Protein AF-A0A1D2N5X8-F1 (afdb_monomer_lite)

Structure (mmCIF, N/CA/C/O backbone):
data_AF-A0A1D2N5X8-F1
#
_entry.id   AF-A0A1D2N5X8-F1
#
loop_
_atom_site.group_PDB
_atom_site.id
_atom_site.type_symbol
_atom_site.label_atom_id
_atom_site.label_alt_id
_atom_site.label_comp_id
_atom_site.label_asym_id
_atom_site.label_entity_id
_atom_site.label_seq_id
_atom_site.pdbx_PDB_ins_code
_atom_site.Cartn_x
_atom_site.Cartn_y
_atom_site.Cartn_z
_atom_site.occupancy
_atom_site.B_iso_or_equiv
_atom_site.auth_seq_id
_atom_site.auth_comp_id
_atom_site.auth_asym_id
_atom_site.auth_atom_id
_atom_site.pdbx_PDB_model_num
ATOM 1 N N . MET A 1 1 ? -29.156 10.743 23.815 1.00 41.19 1 MET A N 1
ATOM 2 C CA . MET A 1 1 ? -28.683 10.201 22.521 1.00 41.19 1 MET A CA 1
ATOM 3 C C . MET A 1 1 ? -27.888 11.286 21.808 1.00 41.19 1 MET A C 1
ATOM 5 O O . MET A 1 1 ? -28.488 12.223 21.305 1.00 41.19 1 MET A O 1
ATOM 9 N N . LYS A 1 2 ? -26.550 11.243 21.867 1.00 37.09 2 LYS A N 1
ATOM 10 C CA . LYS A 1 2 ? -25.678 12.170 21.120 1.00 37.09 2 LYS A CA 1
ATOM 11 C C . LYS A 1 2 ? -25.381 11.565 19.741 1.00 37.09 2 LYS A C 1
ATOM 13 O O . LYS A 1 2 ? -25.267 10.344 19.656 1.00 37.09 2 LYS A O 1
ATOM 18 N N . PRO A 1 3 ? -25.324 12.382 18.679 1.00 43.00 3 PRO A N 1
ATOM 19 C CA . PRO A 1 3 ? -25.437 11.897 17.315 1.00 43.00 3 PRO A CA 1
ATOM 20 C C . PRO A 1 3 ? -24.164 11.194 16.844 1.00 43.00 3 PRO A C 1
ATOM 22 O O . PRO A 1 3 ? -23.046 11.607 17.143 1.00 43.00 3 PRO A O 1
ATOM 25 N N . ILE A 1 4 ? -24.394 10.167 16.034 1.00 50.31 4 ILE A N 1
ATOM 26 C CA . ILE A 1 4 ? -23.474 9.257 15.342 1.00 50.31 4 ILE A CA 1
ATOM 27 C C . ILE A 1 4 ? -22.727 10.013 14.211 1.00 50.31 4 ILE A C 1
ATOM 29 O O . ILE A 1 4 ? -22.591 9.541 13.091 1.00 50.31 4 ILE A O 1
ATOM 33 N N . LYS A 1 5 ? -22.285 11.255 14.458 1.00 41.31 5 LYS A N 1
ATOM 34 C CA . LYS A 1 5 ? -21.694 12.125 13.423 1.00 41.31 5 LYS A CA 1
ATOM 35 C C . LYS A 1 5 ? -20.214 11.854 13.148 1.00 41.31 5 LYS A C 1
ATOM 37 O O . LYS A 1 5 ? -19.745 12.230 12.084 1.00 41.31 5 LYS A O 1
ATOM 42 N N . SER A 1 6 ? -19.495 11.191 14.056 1.00 42.91 6 SER A N 1
ATOM 43 C CA . SER A 1 6 ? -18.049 10.967 13.890 1.00 42.91 6 SER A CA 1
ATOM 44 C C . SER A 1 6 ? -17.695 9.769 13.004 1.00 42.91 6 SER A C 1
ATOM 46 O O . SER A 1 6 ? -16.560 9.673 12.567 1.00 42.91 6 SER A O 1
ATOM 48 N N . VAL A 1 7 ? -18.638 8.854 12.754 1.00 48.50 7 VAL A N 1
ATOM 49 C CA . VAL A 1 7 ? -18.357 7.578 12.067 1.00 48.50 7 VAL A CA 1
ATOM 50 C C . VAL A 1 7 ? -18.814 7.596 10.600 1.00 48.50 7 VAL A C 1
ATOM 52 O O . VAL A 1 7 ? -18.325 6.825 9.786 1.00 48.50 7 VAL A O 1
ATOM 55 N N . CYS A 1 8 ? -19.730 8.501 10.233 1.00 45.66 8 CYS A N 1
ATOM 56 C CA . CYS A 1 8 ? -20.270 8.585 8.872 1.00 45.66 8 CYS A CA 1
ATOM 57 C C . CYS A 1 8 ? -19.360 9.342 7.887 1.00 45.66 8 CYS A C 1
ATOM 59 O O . CYS A 1 8 ? -19.582 9.256 6.681 1.00 45.66 8 CYS A O 1
ATOM 61 N N . PHE A 1 9 ? -18.358 10.086 8.365 1.00 43.41 9 PHE A N 1
ATOM 62 C CA . PHE A 1 9 ? -17.363 10.673 7.473 1.00 43.41 9 PHE A CA 1
ATOM 63 C C . PHE A 1 9 ? -16.186 9.713 7.349 1.00 43.41 9 PHE A C 1
ATOM 65 O O . PHE A 1 9 ? -15.468 9.534 8.335 1.00 43.41 9 PHE A O 1
ATOM 72 N N . PRO A 1 10 ? -15.973 9.089 6.176 1.00 53.88 10 PRO A N 1
ATOM 73 C CA . PRO A 1 10 ? -14.729 8.387 5.943 1.00 53.88 10 PRO A CA 1
ATOM 74 C C . PRO A 1 10 ? -13.592 9.399 6.108 1.00 53.88 10 PRO A C 1
ATOM 76 O O . PRO A 1 10 ? -13.586 10.458 5.474 1.00 53.88 10 PRO A O 1
ATOM 79 N N . ASN A 1 11 ? -12.654 9.098 7.002 1.00 62.22 11 ASN A N 1
ATOM 80 C CA . ASN A 1 11 ? -11.435 9.879 7.148 1.00 62.22 11 ASN A CA 1
ATOM 81 C C . ASN A 1 11 ? -10.730 9.925 5.782 1.00 62.22 11 ASN A C 1
ATOM 83 O O . ASN A 1 11 ? -10.792 8.962 5.016 1.00 62.22 11 ASN A O 1
ATOM 87 N N . ILE A 1 12 ? -10.050 11.028 5.462 1.00 67.19 12 ILE A N 1
ATOM 88 C CA . ILE A 1 12 ? -9.402 11.245 4.151 1.00 67.19 12 ILE A CA 1
ATOM 89 C C . ILE A 1 12 ? -8.523 10.046 3.744 1.00 67.19 12 ILE A C 1
ATOM 91 O O . ILE A 1 12 ? -8.512 9.644 2.581 1.00 67.19 12 ILE A O 1
ATOM 95 N N . SER A 1 13 ? -7.856 9.415 4.711 1.00 68.56 13 SER A N 1
ATOM 96 C CA . SER A 1 13 ? -7.014 8.230 4.520 1.00 68.56 13 SER A CA 1
ATOM 97 C C . SER A 1 13 ? -7.799 6.989 4.060 1.00 68.56 13 SER A C 1
ATOM 99 O O . SER A 1 13 ? -7.295 6.214 3.252 1.00 68.56 13 SER A O 1
ATOM 101 N N . GLN A 1 14 ? -9.047 6.814 4.509 1.00 71.75 14 GLN A N 1
ATOM 102 C CA . GLN A 1 14 ? -9.920 5.708 4.089 1.00 71.75 14 GLN A CA 1
ATOM 103 C C . GLN A 1 14 ? -10.414 5.905 2.654 1.00 71.75 14 GLN A C 1
ATOM 105 O O . GLN A 1 14 ? -10.403 4.962 1.867 1.00 71.75 14 GLN A O 1
ATOM 110 N N . ILE A 1 15 ? -10.791 7.137 2.289 1.00 76.69 15 ILE A N 1
ATOM 111 C CA . ILE A 1 15 ? -11.191 7.474 0.912 1.00 76.69 15 ILE A CA 1
ATOM 112 C C . ILE A 1 15 ? -10.017 7.223 -0.042 1.00 76.69 15 ILE A C 1
ATOM 114 O O . ILE A 1 15 ? -10.184 6.585 -1.081 1.00 76.69 15 ILE A O 1
ATOM 118 N N . LEU A 1 16 ? -8.813 7.660 0.344 1.00 74.88 16 LEU A N 1
ATOM 119 C CA . LEU A 1 16 ? -7.585 7.382 -0.401 1.00 74.88 16 LEU A CA 1
ATOM 120 C C . LEU A 1 16 ? -7.315 5.877 -0.518 1.00 74.88 16 LEU A C 1
ATOM 122 O O . LEU A 1 16 ? -6.955 5.425 -1.599 1.00 74.88 16 LEU A O 1
ATOM 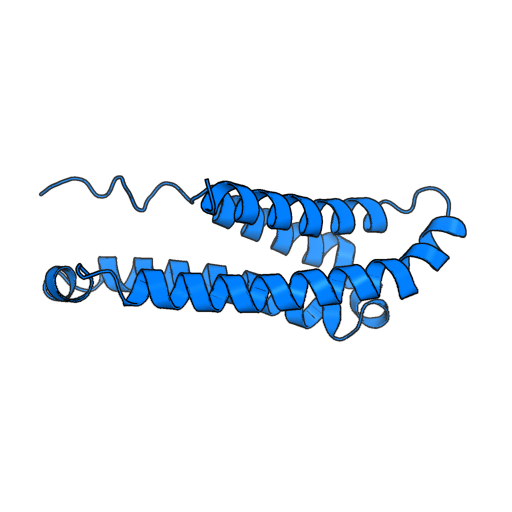126 N N . GLY A 1 17 ? -7.539 5.098 0.545 1.00 79.81 17 GLY A N 1
ATOM 127 C CA . GLY A 1 17 ? -7.428 3.637 0.516 1.00 79.81 17 GLY A CA 1
ATOM 128 C C . GLY A 1 17 ? -8.359 2.986 -0.511 1.00 79.81 17 GLY A C 1
ATOM 129 O O . GLY A 1 17 ? -7.911 2.153 -1.292 1.00 79.81 17 GLY A O 1
ATOM 130 N N . ILE A 1 18 ? -9.624 3.413 -0.585 1.00 81.25 18 ILE A N 1
ATOM 131 C CA . ILE A 1 18 ? -10.603 2.896 -1.561 1.00 81.25 18 ILE A CA 1
ATOM 132 C C . ILE A 1 18 ? -10.192 3.248 -2.997 1.00 81.25 18 ILE A C 1
ATOM 134 O O . ILE A 1 18 ? -10.216 2.387 -3.877 1.00 81.25 18 ILE A O 1
ATOM 138 N N . ILE A 1 19 ? -9.778 4.497 -3.235 1.00 83.12 19 ILE A N 1
ATOM 139 C CA . ILE A 1 19 ? -9.300 4.945 -4.553 1.00 83.12 19 ILE A CA 1
ATOM 140 C C . ILE A 1 19 ? -8.057 4.149 -4.962 1.00 83.12 19 ILE A C 1
ATOM 142 O O . ILE A 1 19 ? -7.940 3.734 -6.111 1.00 83.12 19 ILE A O 1
ATOM 146 N N . CYS A 1 20 ? -7.151 3.899 -4.017 1.00 78.56 20 CYS A N 1
ATOM 147 C CA . CYS A 1 20 ? -5.935 3.131 -4.244 1.00 78.56 20 CYS A CA 1
ATOM 148 C C . CYS A 1 20 ? -6.247 1.663 -4.568 1.00 78.56 20 CYS A C 1
ATOM 150 O O . CYS A 1 20 ? -5.731 1.135 -5.548 1.00 78.56 20 CYS A O 1
ATOM 152 N N . GLN A 1 21 ? -7.156 1.031 -3.817 1.00 84.56 21 GLN A N 1
ATOM 153 C CA . GLN A 1 21 ? -7.630 -0.330 -4.085 1.00 84.56 21 GLN A CA 1
ATOM 154 C C . GLN A 1 21 ? -8.203 -0.452 -5.503 1.00 84.56 21 GLN A C 1
ATOM 156 O O . GLN A 1 21 ? -7.886 -1.399 -6.222 1.00 84.56 21 GLN A O 1
ATOM 161 N N . PHE A 1 22 ? -9.020 0.519 -5.917 1.00 85.38 22 PHE A N 1
ATOM 162 C CA . PHE A 1 22 ? -9.595 0.562 -7.258 1.00 85.38 22 PHE A CA 1
ATOM 163 C C . PHE A 1 22 ? -8.519 0.750 -8.336 1.00 85.38 22 PHE A C 1
ATOM 165 O O . PHE A 1 22 ? -8.492 0.002 -9.310 1.00 85.38 22 PHE A O 1
ATOM 172 N N . LEU A 1 23 ? -7.589 1.691 -8.138 1.00 81.19 23 LEU A N 1
ATOM 173 C CA . LEU A 1 23 ? -6.477 1.919 -9.063 1.00 81.19 23 LEU A CA 1
ATOM 174 C C . LEU A 1 23 ? -5.608 0.668 -9.234 1.00 81.19 23 LEU A C 1
ATOM 176 O O . LEU A 1 23 ? -5.220 0.346 -10.354 1.00 81.19 23 LEU A O 1
ATOM 180 N N . LEU A 1 24 ? -5.290 -0.029 -8.137 1.00 79.38 24 LEU A N 1
ATOM 181 C CA . LEU A 1 24 ? -4.492 -1.251 -8.189 1.00 79.38 24 LEU A CA 1
ATOM 182 C C . LEU A 1 24 ? -5.230 -2.369 -8.928 1.00 79.38 24 LEU A C 1
ATOM 184 O O . LEU A 1 24 ? -4.615 -3.043 -9.746 1.00 79.38 24 LEU A O 1
ATOM 188 N N . LEU A 1 25 ? -6.528 -2.552 -8.692 1.00 83.75 25 LEU A N 1
ATOM 189 C CA . LEU A 1 25 ? -7.296 -3.585 -9.387 1.00 83.75 25 LEU A CA 1
ATOM 190 C C . LEU A 1 25 ? -7.434 -3.295 -10.885 1.00 83.75 25 LEU A C 1
ATOM 192 O O . LEU A 1 25 ? -7.264 -4.207 -11.691 1.00 83.75 25 LEU A O 1
ATOM 196 N N . GLU A 1 26 ? -7.674 -2.041 -11.260 1.00 85.06 26 GLU A N 1
ATOM 197 C CA . GLU A 1 26 ? -7.889 -1.660 -12.658 1.00 85.06 26 GLU A CA 1
ATOM 198 C C . GLU A 1 26 ? -6.572 -1.613 -13.451 1.00 85.06 26 GLU A C 1
ATOM 200 O O . GLU A 1 26 ? -6.448 -2.209 -14.520 1.00 85.06 26 GLU A O 1
ATOM 205 N N . TYR A 1 27 ? -5.546 -0.947 -12.912 1.00 76.88 27 TYR A N 1
ATOM 206 C CA . TYR A 1 27 ? -4.277 -0.725 -13.617 1.00 76.88 27 TYR A CA 1
ATOM 207 C C . TYR A 1 27 ? -3.192 -1.745 -13.261 1.00 76.88 27 TYR A C 1
ATOM 209 O O . TYR A 1 27 ? -2.268 -1.956 -14.046 1.00 76.88 27 TYR A O 1
ATOM 217 N N . GLY A 1 28 ? -3.269 -2.369 -12.085 1.00 72.88 28 GLY A N 1
ATOM 218 C CA . GLY A 1 28 ? -2.275 -3.323 -11.588 1.00 72.88 28 GLY A CA 1
ATOM 219 C C . GLY A 1 28 ? -2.567 -4.779 -11.946 1.00 72.88 28 GLY A C 1
ATOM 220 O O . GLY A 1 28 ? -1.616 -5.541 -12.093 1.00 72.88 28 GLY A O 1
ATOM 221 N N . SER A 1 29 ? -3.825 -5.166 -12.185 1.00 76.69 29 SER A N 1
ATOM 222 C CA . SER A 1 29 ? -4.207 -6.527 -12.613 1.00 76.69 29 SER A CA 1
ATOM 223 C C . SER A 1 29 ? -3.393 -7.079 -13.805 1.00 76.69 29 SER A C 1
ATOM 225 O O . SER A 1 29 ? -2.813 -8.161 -13.674 1.00 76.69 29 SER A O 1
ATOM 227 N N . PRO A 1 30 ? -3.210 -6.348 -14.927 1.00 78.12 30 PRO A N 1
ATOM 228 C CA . PRO A 1 30 ? -2.404 -6.843 -16.052 1.00 78.12 30 PRO A CA 1
ATOM 229 C C . PRO A 1 30 ? -0.896 -6.926 -15.756 1.00 78.12 30 PRO A C 1
ATOM 231 O O . PRO A 1 30 ? -0.170 -7.653 -16.437 1.00 78.12 30 PRO A O 1
ATOM 234 N N . TYR A 1 31 ? -0.412 -6.218 -14.733 1.00 74.31 31 TYR A N 1
ATOM 235 C CA . TYR A 1 31 ? 1.000 -6.183 -14.341 1.00 74.31 31 TYR A CA 1
ATOM 236 C C . TYR A 1 31 ? 1.271 -6.916 -13.019 1.00 74.31 31 TYR A C 1
ATOM 238 O O . TYR A 1 31 ? 2.412 -6.925 -12.557 1.00 74.31 31 TYR A O 1
ATOM 246 N N . ALA A 1 32 ? 0.275 -7.595 -12.438 1.00 73.44 32 ALA A N 1
ATOM 247 C CA . ALA A 1 32 ? 0.384 -8.271 -11.145 1.00 73.44 32 ALA A CA 1
ATOM 248 C C . ALA A 1 32 ? 1.501 -9.329 -11.145 1.00 73.44 32 ALA A C 1
ATOM 250 O O . ALA A 1 32 ? 2.340 -9.351 -10.249 1.00 73.44 32 ALA A O 1
ATOM 251 N N . ASN A 1 33 ? 1.613 -10.116 -12.221 1.00 74.38 33 ASN A N 1
ATOM 252 C CA . ASN A 1 33 ? 2.693 -11.098 -12.394 1.00 74.38 33 ASN A CA 1
ATOM 253 C C . ASN A 1 33 ? 4.092 -10.456 -12.489 1.00 74.38 33 ASN A C 1
ATOM 255 O O . ASN A 1 33 ? 5.094 -11.092 -12.169 1.00 74.38 33 ASN A O 1
ATOM 259 N N . ARG A 1 34 ? 4.179 -9.196 -12.939 1.00 73.12 34 ARG A N 1
ATOM 260 C CA . ARG A 1 34 ? 5.439 -8.448 -13.093 1.00 73.12 34 ARG A CA 1
ATOM 261 C C . ARG A 1 34 ? 5.830 -7.726 -11.809 1.00 73.12 34 ARG A C 1
ATOM 263 O O . ARG A 1 34 ? 7.013 -7.715 -11.481 1.00 73.12 34 ARG A O 1
ATOM 270 N N . LEU A 1 35 ? 4.879 -7.145 -11.078 1.00 73.69 35 LEU A N 1
ATOM 271 C CA . LEU A 1 35 ? 5.136 -6.536 -9.768 1.00 73.69 35 LEU A CA 1
ATOM 272 C C . LEU A 1 35 ? 5.366 -7.603 -8.684 1.00 73.69 35 LEU A C 1
ATOM 274 O O . LEU A 1 35 ? 6.138 -7.366 -7.758 1.00 73.69 35 LEU A O 1
ATOM 278 N N . GLY A 1 36 ? 4.790 -8.796 -8.849 1.00 77.94 36 GLY A N 1
ATOM 279 C CA . GLY A 1 36 ? 4.947 -9.917 -7.925 1.00 77.94 36 GLY A CA 1
ATOM 280 C C . GLY A 1 36 ? 4.350 -9.625 -6.548 1.00 77.94 36 GLY A C 1
ATOM 281 O O . GLY A 1 36 ? 3.423 -8.829 -6.415 1.00 77.94 36 GLY A O 1
ATOM 282 N N . GLU A 1 37 ? 4.924 -10.246 -5.517 1.00 81.62 37 GLU A N 1
ATOM 283 C CA . GLU A 1 37 ? 4.452 -10.170 -4.126 1.00 81.62 37 GLU A CA 1
ATOM 284 C C . GLU A 1 37 ? 4.306 -8.729 -3.605 1.00 81.62 37 GLU A C 1
ATOM 286 O O . GLU A 1 37 ? 3.409 -8.462 -2.815 1.00 81.62 37 GLU A O 1
ATOM 291 N N . SER A 1 38 ? 5.099 -7.757 -4.087 1.00 82.75 38 SER A N 1
ATOM 292 C CA . SER A 1 38 ? 4.959 -6.353 -3.657 1.00 82.75 38 SER A CA 1
ATOM 293 C C . SER A 1 38 ? 3.584 -5.755 -3.942 1.00 82.75 38 SER A C 1
ATOM 295 O O . SER A 1 38 ? 3.110 -4.918 -3.176 1.00 82.75 38 SER A O 1
ATOM 297 N N . TYR A 1 39 ? 2.949 -6.167 -5.041 1.00 82.69 39 TYR A N 1
ATOM 298 C CA . TYR A 1 39 ? 1.595 -5.737 -5.378 1.00 82.69 39 TYR A CA 1
ATOM 299 C C . TYR A 1 39 ? 0.572 -6.365 -4.425 1.00 82.69 39 TYR A C 1
ATOM 301 O O . TYR A 1 39 ? -0.295 -5.665 -3.903 1.00 82.69 39 TYR A O 1
ATOM 309 N N . THR A 1 40 ? 0.712 -7.664 -4.159 1.00 86.19 40 THR A N 1
ATOM 310 C CA . THR A 1 40 ? -0.177 -8.426 -3.276 1.00 86.19 40 THR A CA 1
ATOM 311 C C . THR A 1 40 ? -0.119 -7.908 -1.839 1.00 86.19 40 THR A C 1
ATOM 313 O O . THR A 1 40 ? -1.165 -7.635 -1.255 1.00 86.19 40 THR A O 1
ATOM 316 N N . GLU A 1 41 ? 1.079 -7.673 -1.300 1.00 85.88 41 GLU A N 1
ATOM 317 C CA . GLU A 1 41 ? 1.281 -7.143 0.056 1.00 85.88 41 GLU A CA 1
ATOM 318 C C . GLU A 1 41 ? 0.631 -5.765 0.235 1.00 85.88 41 GLU A C 1
ATOM 320 O O . GLU A 1 41 ? -0.077 -5.511 1.212 1.00 85.88 41 GLU A O 1
ATOM 325 N N . PHE A 1 42 ? 0.786 -4.881 -0.755 1.00 84.12 42 PHE A N 1
ATOM 326 C CA . PHE A 1 42 ? 0.156 -3.564 -0.721 1.00 84.12 42 PHE A CA 1
ATOM 327 C C . PHE A 1 42 ? -1.378 -3.652 -0.802 1.00 84.12 42 PHE A C 1
ATOM 329 O O . PHE A 1 42 ? -2.080 -2.939 -0.081 1.00 84.12 42 PHE A O 1
ATOM 336 N N . LEU A 1 43 ? -1.913 -4.558 -1.626 1.00 86.75 43 LEU A N 1
ATOM 337 C CA . LEU A 1 43 ? -3.354 -4.792 -1.752 1.00 86.75 43 LEU A CA 1
ATOM 338 C C . LEU A 1 43 ? -3.961 -5.367 -0.460 1.00 86.75 43 LEU A C 1
ATOM 340 O O . LEU A 1 43 ? -5.055 -4.969 -0.046 1.00 86.75 43 LEU A O 1
ATOM 344 N N . ILE A 1 44 ? -3.242 -6.277 0.202 1.00 87.81 44 ILE A N 1
ATOM 345 C CA . ILE A 1 44 ? -3.632 -6.850 1.495 1.00 87.81 44 ILE A CA 1
ATOM 346 C C . ILE A 1 44 ? -3.626 -5.763 2.571 1.00 87.81 44 ILE A C 1
ATOM 348 O O . ILE A 1 44 ? -4.598 -5.663 3.321 1.00 87.81 44 ILE A O 1
ATOM 352 N N . ALA A 1 45 ? -2.601 -4.908 2.621 1.00 86.44 45 ALA A N 1
ATOM 353 C CA . ALA A 1 45 ? -2.532 -3.805 3.581 1.00 86.44 45 ALA A CA 1
ATOM 354 C C . ALA A 1 45 ? -3.728 -2.842 3.441 1.00 86.44 45 ALA A C 1
ATOM 356 O O . ALA A 1 45 ? -4.363 -2.489 4.440 1.00 86.44 45 ALA A O 1
ATOM 357 N N . VAL A 1 46 ? -4.094 -2.478 2.204 1.00 85.38 46 VAL A N 1
ATOM 358 C CA . VAL A 1 46 ? -5.273 -1.639 1.927 1.00 85.38 46 VAL A CA 1
ATOM 359 C C . VAL A 1 46 ? -6.574 -2.329 2.340 1.00 85.38 46 VAL A C 1
ATOM 361 O O . VAL A 1 46 ? -7.411 -1.728 3.018 1.00 85.38 46 VAL A O 1
ATOM 364 N N . SER A 1 47 ? -6.719 -3.609 2.007 1.00 87.00 47 SER A N 1
ATOM 365 C CA . SER A 1 47 ? -7.899 -4.405 2.359 1.00 87.00 47 SER A CA 1
ATOM 366 C C . SER A 1 47 ? -8.049 -4.579 3.874 1.00 87.00 47 SER A C 1
ATOM 368 O O . SER A 1 47 ? -9.155 -4.470 4.402 1.00 87.00 47 SER A O 1
ATOM 370 N N . TYR A 1 48 ? -6.944 -4.784 4.595 1.00 84.88 48 TYR A N 1
ATOM 371 C CA . TYR A 1 48 ? -6.926 -4.921 6.051 1.00 84.88 48 TYR A CA 1
ATOM 372 C C . TYR A 1 48 ? -7.410 -3.646 6.753 1.00 84.88 48 TYR A C 1
ATOM 374 O O . TYR A 1 48 ? -8.163 -3.717 7.726 1.00 84.88 48 TYR A O 1
ATOM 382 N N . CYS A 1 49 ? -7.050 -2.472 6.225 1.00 77.81 49 CYS A N 1
ATOM 383 C CA . CYS A 1 49 ? -7.552 -1.193 6.722 1.00 77.81 49 CYS A CA 1
ATOM 384 C C . CYS A 1 49 ? -9.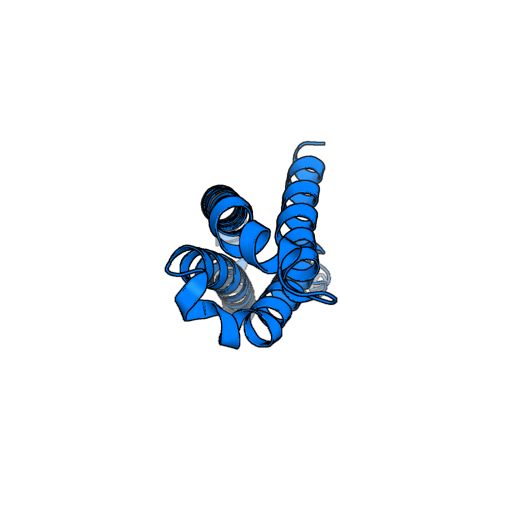060 -1.026 6.478 1.00 77.81 49 CYS A C 1
ATOM 386 O O . CYS A 1 49 ? -9.785 -0.593 7.368 1.00 77.81 49 CYS A O 1
ATOM 388 N N . LEU A 1 50 ? -9.574 -1.424 5.312 1.00 82.44 50 LEU A N 1
ATOM 389 C CA . LEU A 1 50 ? -11.018 -1.369 5.052 1.00 82.44 50 LEU A CA 1
ATOM 390 C C . LEU A 1 50 ? -11.788 -2.327 5.969 1.00 82.44 50 LEU A C 1
ATOM 392 O O . LEU A 1 50 ? -12.765 -1.926 6.602 1.00 82.44 50 LEU A O 1
ATOM 396 N N . ILE A 1 51 ? -11.314 -3.565 6.112 1.00 84.50 51 ILE A N 1
ATOM 397 C CA . ILE A 1 51 ? -11.946 -4.577 6.967 1.00 84.50 51 ILE A CA 1
ATOM 398 C C . ILE A 1 51 ? -11.954 -4.135 8.431 1.00 84.50 51 ILE A C 1
ATOM 400 O O . ILE A 1 51 ? -12.990 -4.252 9.086 1.00 84.50 51 ILE A O 1
ATOM 404 N N . SER A 1 52 ? -10.848 -3.591 8.949 1.00 81.12 52 SER A N 1
ATOM 405 C CA . SER A 1 52 ? -10.789 -3.131 10.341 1.00 81.12 52 SER A CA 1
ATOM 406 C C . SER A 1 52 ? -11.810 -2.024 10.612 1.00 81.12 52 SER A C 1
ATOM 408 O O . SER A 1 52 ? -12.479 -2.040 11.644 1.00 81.12 52 SER A O 1
ATOM 410 N N . THR A 1 53 ? -12.025 -1.120 9.653 1.00 78.25 53 THR A N 1
ATOM 411 C CA . THR A 1 53 ? -12.996 -0.023 9.785 1.00 78.25 53 THR A CA 1
ATOM 412 C C . THR A 1 53 ? -14.443 -0.505 9.740 1.00 78.25 53 THR A C 1
ATOM 414 O O . THR A 1 53 ? -15.270 -0.047 10.531 1.00 78.25 53 THR A O 1
ATOM 417 N N . VAL A 1 54 ? -14.744 -1.490 8.890 1.00 81.25 54 VAL A N 1
ATOM 418 C CA . VAL A 1 54 ? -16.056 -2.152 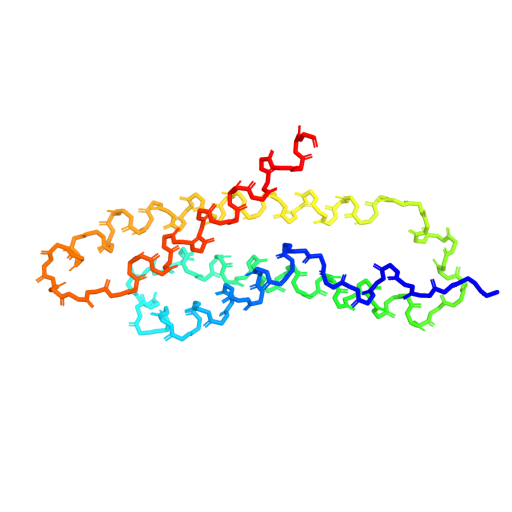8.854 1.00 81.25 54 VAL A CA 1
ATOM 419 C C . VAL A 1 54 ? -16.298 -2.940 10.140 1.00 81.25 54 VAL A C 1
ATOM 421 O O . VAL A 1 54 ? -17.407 -2.917 10.668 1.00 81.25 54 VAL A O 1
ATOM 424 N N . LEU A 1 55 ? -15.269 -3.590 10.686 1.00 80.75 55 LEU A N 1
ATOM 425 C CA . LEU A 1 55 ? -15.355 -4.323 11.947 1.00 80.75 55 LEU A CA 1
ATOM 426 C C . LEU A 1 55 ? -15.628 -3.382 13.128 1.00 80.75 55 LEU A C 1
ATOM 428 O O . LEU A 1 55 ? -16.505 -3.662 13.944 1.00 80.75 55 LEU A O 1
ATOM 432 N N . LEU A 1 56 ? -14.928 -2.246 13.188 1.00 74.69 56 LEU A N 1
ATOM 433 C CA . LEU A 1 56 ? -15.186 -1.178 14.159 1.00 74.69 56 LEU A CA 1
ATOM 434 C C . LEU A 1 56 ? -16.636 -0.684 14.038 1.00 74.69 56 LEU A C 1
ATOM 436 O O . LEU A 1 56 ? -17.354 -0.639 15.038 1.00 74.69 56 LEU A O 1
ATOM 440 N N . LEU A 1 57 ? -17.102 -0.401 12.817 1.00 74.44 57 LEU A N 1
ATOM 441 C CA . LEU A 1 57 ? -18.478 0.020 12.543 1.00 74.44 57 LEU A CA 1
ATOM 442 C C . LEU A 1 57 ? -19.511 -1.031 12.985 1.00 74.44 57 LEU A C 1
ATOM 444 O O . LEU A 1 57 ? -20.494 -0.690 13.645 1.00 74.44 57 LEU A O 1
ATOM 448 N N . ALA A 1 58 ? -19.282 -2.305 12.673 1.00 78.00 58 ALA A N 1
ATOM 449 C CA . ALA A 1 58 ? -20.152 -3.408 13.070 1.00 78.00 58 ALA A CA 1
ATOM 450 C C . ALA A 1 58 ? -20.206 -3.564 14.600 1.00 78.00 58 ALA A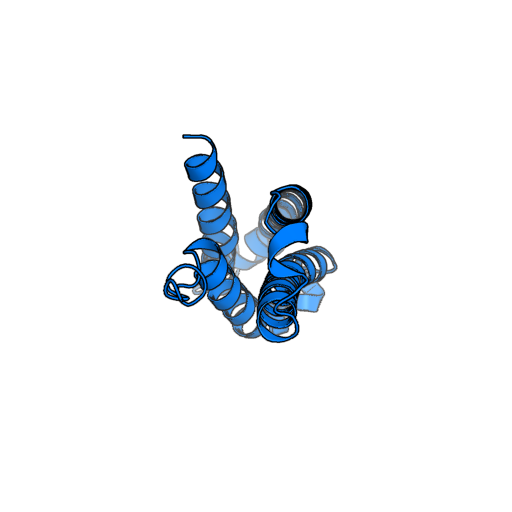 C 1
ATOM 452 O O . ALA A 1 58 ? -21.291 -3.698 15.171 1.00 78.00 58 ALA A O 1
ATOM 453 N N . CYS A 1 59 ? -19.060 -3.461 15.279 1.00 72.12 59 CYS A N 1
ATOM 454 C CA . CYS A 1 59 ? -18.974 -3.466 16.741 1.00 72.12 59 CYS A CA 1
ATOM 455 C C . CYS A 1 59 ? -19.749 -2.305 17.382 1.00 72.12 59 CYS A C 1
ATOM 457 O O . CYS A 1 59 ? -20.386 -2.500 18.420 1.00 72.12 59 CYS A O 1
ATOM 459 N N . TYR A 1 60 ? -19.746 -1.119 16.763 1.00 69.06 60 TYR A N 1
ATOM 460 C CA . TYR A 1 60 ? -20.556 0.013 17.225 1.00 69.06 60 TYR A CA 1
ATOM 461 C C . TYR A 1 60 ? -22.062 -0.209 17.041 1.00 69.06 60 TYR A C 1
ATOM 463 O O . TYR A 1 60 ? -22.847 0.262 17.865 1.00 69.06 60 TYR A O 1
ATOM 471 N N . LEU A 1 61 ? -22.475 -0.918 15.987 1.00 71.62 61 LEU A N 1
ATOM 472 C CA . LEU A 1 61 ? -23.888 -1.171 15.690 1.00 71.62 61 LEU A CA 1
ATOM 473 C C . LEU A 1 61 ? -24.498 -2.282 16.557 1.00 71.62 61 LEU A C 1
ATOM 475 O O . LEU A 1 61 ? -25.663 -2.174 16.940 1.00 71.62 61 LEU A O 1
ATOM 479 N N . LEU A 1 62 ? -23.737 -3.332 16.889 1.00 71.81 62 LEU A N 1
ATOM 480 C CA . LEU A 1 62 ? -24.284 -4.515 17.566 1.00 71.81 62 LEU A CA 1
ATOM 481 C C . LEU A 1 62 ? -24.502 -4.370 19.083 1.00 71.81 62 LEU A C 1
ATOM 483 O O . LEU A 1 62 ? -25.243 -5.178 19.642 1.00 71.81 62 LEU A O 1
ATOM 487 N N . SER A 1 63 ? -23.901 -3.401 19.790 1.00 55.00 63 SER A N 1
ATOM 488 C CA . SER A 1 63 ? -23.959 -3.421 21.264 1.00 55.00 63 SER A CA 1
ATOM 489 C C . SER A 1 63 ? -23.986 -2.056 21.956 1.00 55.00 63 SER A C 1
ATOM 491 O O . SER A 1 63 ? -23.017 -1.299 21.957 1.00 55.00 63 SER A O 1
ATOM 493 N N . LYS A 1 64 ? -25.082 -1.796 22.686 1.00 55.62 64 LYS A N 1
ATOM 494 C CA . LYS A 1 64 ? -25.206 -0.673 23.637 1.00 55.62 64 LYS A CA 1
ATOM 495 C C . LYS A 1 64 ? -24.309 -0.834 24.878 1.00 55.62 64 LYS A C 1
ATOM 497 O O . LYS A 1 64 ? -23.971 0.170 25.496 1.00 55.62 64 LYS A O 1
ATOM 502 N N . ASN A 1 65 ? -23.911 -2.064 25.227 1.00 53.38 65 ASN A N 1
ATOM 503 C CA . ASN A 1 65 ? -23.084 -2.373 26.405 1.00 53.38 65 ASN A CA 1
ATOM 504 C C . ASN A 1 65 ? -21.574 -2.315 26.108 1.00 53.38 65 ASN A C 1
ATOM 506 O O . ASN A 1 65 ? -20.783 -1.965 26.981 1.00 53.38 65 ASN A O 1
ATOM 510 N N . THR A 1 66 ? -21.158 -2.573 24.863 1.00 53.47 66 THR A N 1
ATOM 511 C CA . THR A 1 66 ? -19.739 -2.494 24.456 1.00 53.47 66 THR A CA 1
ATOM 512 C C . THR A 1 66 ? -19.281 -1.045 24.225 1.00 53.47 66 THR A C 1
ATOM 514 O O . THR A 1 66 ? -18.086 -0.763 24.177 1.00 53.47 66 THR A O 1
ATOM 517 N N . TYR A 1 67 ? -20.223 -0.095 24.190 1.00 52.47 67 TYR A N 1
ATOM 518 C CA . TYR A 1 67 ? -19.983 1.345 24.039 1.00 52.47 67 TYR A CA 1
ATOM 519 C C . TYR A 1 67 ? -19.108 1.951 25.150 1.00 52.47 67 TYR A C 1
ATOM 521 O O . TYR A 1 67 ? -18.497 2.994 24.943 1.00 52.47 67 TYR A O 1
ATOM 529 N N . ILE A 1 68 ? -19.053 1.318 26.329 1.00 53.53 68 ILE A N 1
ATOM 530 C CA . ILE A 1 68 ? -18.258 1.773 27.482 1.00 53.53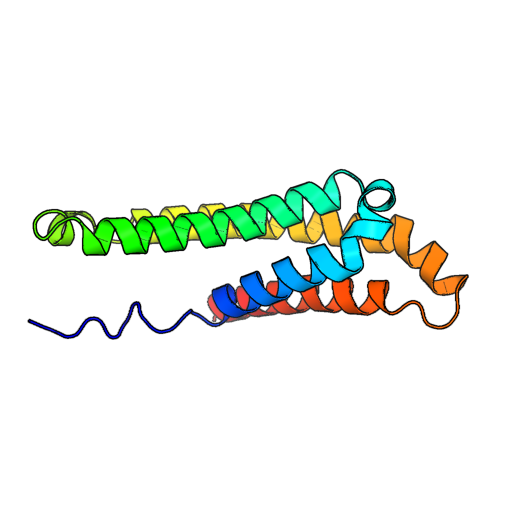 68 ILE A CA 1
ATOM 531 C C . ILE A 1 68 ? -16.858 1.134 27.486 1.00 53.53 68 ILE A C 1
ATOM 533 O O . ILE A 1 68 ? -15.900 1.812 27.843 1.00 53.53 68 ILE A O 1
ATOM 537 N N . LEU A 1 69 ? -16.713 -0.115 27.016 1.00 51.03 69 LEU A N 1
ATOM 538 C CA . LEU A 1 69 ? -15.421 -0.819 26.943 1.00 51.03 69 LEU A CA 1
ATOM 539 C C . LEU A 1 69 ? -14.596 -0.443 25.699 1.00 51.03 69 LEU A C 1
ATOM 541 O O . LEU A 1 69 ? -13.378 -0.336 25.788 1.00 51.03 69 LEU A O 1
ATOM 545 N N . ILE A 1 70 ? -15.242 -0.178 24.558 1.00 53.38 70 ILE A N 1
ATOM 546 C CA . ILE A 1 70 ? -14.573 0.316 23.335 1.00 53.38 70 ILE A CA 1
ATOM 547 C C . ILE A 1 70 ? -14.186 1.798 23.471 1.00 53.38 70 ILE A C 1
ATOM 549 O O . ILE A 1 70 ? -13.265 2.267 22.810 1.00 53.38 70 ILE A O 1
ATOM 553 N N . ARG A 1 71 ? -14.842 2.538 24.379 1.00 49.53 71 ARG A N 1
ATOM 554 C CA . ARG A 1 71 ? -14.617 3.976 24.620 1.00 49.53 71 ARG A CA 1
ATOM 555 C C . ARG A 1 71 ? -13.206 4.331 25.084 1.00 49.53 71 ARG A C 1
ATOM 557 O O . ARG A 1 71 ? -12.862 5.507 25.107 1.00 49.53 71 ARG A O 1
ATOM 564 N N . SER A 1 72 ? -12.415 3.346 25.489 1.00 49.44 72 SER A N 1
ATOM 565 C CA . SER A 1 72 ? -11.063 3.549 25.985 1.00 49.44 72 SER A CA 1
ATOM 566 C C . SER A 1 72 ? -10.033 3.163 24.925 1.00 49.44 72 SER A C 1
ATOM 568 O O . SER A 1 72 ? -9.299 2.209 25.137 1.00 49.44 72 SER A O 1
ATOM 570 N N . SER A 1 73 ? -9.998 3.904 23.808 1.00 55.22 73 SER A N 1
ATOM 571 C CA . SER A 1 73 ? -8.832 4.304 22.980 1.00 55.22 73 SER A CA 1
ATOM 572 C C . SER A 1 73 ? -7.837 3.251 22.429 1.00 55.22 73 SER A C 1
ATOM 574 O O . SER A 1 73 ? -7.332 3.390 21.321 1.00 55.22 73 SER A O 1
ATOM 576 N N . ILE A 1 74 ? -7.546 2.172 23.152 1.00 59.59 74 ILE A N 1
ATOM 577 C CA . ILE A 1 74 ? -6.470 1.216 22.881 1.00 59.59 74 ILE A CA 1
ATOM 578 C C . ILE A 1 74 ? -6.693 0.406 21.608 1.00 59.59 74 ILE A C 1
ATOM 580 O O . ILE A 1 74 ? -5.730 0.170 20.890 1.00 59.59 74 ILE A O 1
ATOM 584 N N . TYR A 1 75 ? -7.924 0.000 21.288 1.00 67.00 75 TYR A N 1
ATOM 585 C CA . TYR A 1 75 ? -8.165 -0.797 20.080 1.00 67.00 75 TYR A CA 1
ATOM 586 C C . TYR A 1 75 ? -7.996 0.028 18.806 1.00 67.00 75 TYR A C 1
ATOM 588 O O . TYR A 1 75 ? -7.333 -0.418 17.879 1.00 67.00 75 TYR A O 1
ATOM 596 N N . GLU A 1 76 ? -8.540 1.242 18.771 1.00 65.38 76 GLU A N 1
ATOM 597 C CA . GLU A 1 76 ? -8.411 2.132 17.616 1.00 65.38 76 GLU A CA 1
ATOM 598 C C . GLU A 1 76 ? -6.947 2.538 17.397 1.00 65.38 76 GLU A C 1
ATOM 600 O O . GLU A 1 76 ? -6.442 2.452 16.279 1.00 65.38 76 GLU A O 1
ATOM 605 N N . ILE A 1 77 ? -6.228 2.860 18.478 1.00 68.69 77 ILE A N 1
ATOM 606 C CA . ILE A 1 77 ? -4.796 3.180 18.433 1.00 68.69 77 ILE A CA 1
ATOM 607 C C . ILE A 1 77 ? -3.963 1.967 18.008 1.00 68.69 77 ILE A C 1
ATOM 609 O O . ILE A 1 77 ? -3.123 2.096 17.123 1.00 68.69 77 ILE A O 1
ATOM 613 N N . ALA A 1 78 ? -4.190 0.785 18.588 1.00 72.56 78 ALA A N 1
ATOM 614 C CA . ALA A 1 78 ? -3.432 -0.417 18.242 1.00 72.56 78 ALA A CA 1
ATOM 615 C C . ALA A 1 78 ? -3.644 -0.814 16.776 1.00 72.56 78 ALA A C 1
ATOM 617 O O . ALA A 1 78 ? -2.676 -1.107 16.076 1.00 72.56 78 ALA A O 1
ATOM 618 N N . PHE A 1 79 ? -4.884 -0.760 16.279 1.00 72.19 79 PHE A N 1
ATOM 619 C CA . PHE A 1 79 ? -5.168 -1.013 14.866 1.00 72.19 79 PHE A CA 1
ATOM 620 C C . PHE A 1 79 ? -4.525 0.029 13.953 1.00 72.19 79 PHE A C 1
ATOM 622 O O . PHE A 1 79 ? -3.993 -0.341 12.908 1.00 72.19 79 PHE A O 1
ATOM 629 N N . ASN A 1 80 ? -4.530 1.305 14.342 1.00 74.38 80 ASN A N 1
ATOM 630 C CA . ASN A 1 80 ? -3.925 2.368 13.546 1.00 74.38 80 ASN A CA 1
ATOM 631 C C . ASN A 1 80 ? -2.387 2.266 13.509 1.00 74.38 80 ASN A C 1
ATOM 633 O O . ASN A 1 80 ? -1.788 2.459 12.456 1.00 74.38 80 ASN A O 1
ATOM 637 N N . ILE A 1 81 ? -1.744 1.884 14.621 1.00 77.06 81 ILE A N 1
ATOM 638 C CA . ILE A 1 81 ? -0.293 1.627 14.682 1.00 77.06 81 ILE A CA 1
ATOM 639 C C . ILE A 1 81 ? 0.084 0.403 13.838 1.00 77.06 81 ILE A C 1
ATOM 641 O O . ILE A 1 81 ? 1.048 0.436 13.077 1.00 77.06 81 ILE A O 1
ATOM 645 N N . VAL A 1 82 ? -0.674 -0.690 13.943 1.00 80.38 82 VAL A N 1
ATOM 646 C CA . VAL A 1 82 ? -0.411 -1.895 13.141 1.00 80.38 82 VAL A CA 1
ATOM 647 C C . VAL A 1 82 ? -0.597 -1.589 11.656 1.00 80.38 82 VAL A C 1
ATOM 649 O O . VAL A 1 82 ? 0.264 -1.933 10.846 1.00 80.38 82 VAL A O 1
ATOM 652 N N . ALA A 1 83 ? -1.669 -0.877 11.304 1.00 75.81 83 ALA A N 1
ATOM 653 C CA . ALA A 1 83 ? -1.897 -0.412 9.945 1.00 75.81 83 ALA A CA 1
ATOM 654 C C . ALA A 1 83 ? -0.746 0.480 9.458 1.00 75.81 83 ALA A C 1
ATOM 656 O O . ALA A 1 83 ? -0.233 0.239 8.370 1.00 75.81 83 ALA A O 1
ATOM 657 N N . SER A 1 84 ? -0.287 1.459 10.242 1.00 74.31 84 SER A N 1
ATOM 658 C CA . SER A 1 84 ? 0.779 2.373 9.815 1.00 74.31 84 SER A CA 1
ATOM 659 C C . SER A 1 84 ? 2.108 1.657 9.550 1.00 74.31 84 SER A C 1
ATOM 661 O O . SER A 1 84 ? 2.756 1.951 8.545 1.00 74.31 84 SER A O 1
ATOM 663 N N . ILE A 1 85 ? 2.478 0.664 10.368 1.00 81.12 85 ILE A N 1
ATOM 664 C CA . ILE A 1 85 ? 3.682 -0.161 10.162 1.00 81.12 85 ILE A CA 1
ATOM 665 C C . ILE A 1 85 ? 3.552 -1.018 8.894 1.00 81.12 85 ILE A C 1
ATOM 667 O O . ILE A 1 85 ? 4.459 -1.028 8.055 1.00 81.12 85 ILE A O 1
ATOM 671 N N . LEU A 1 86 ? 2.418 -1.707 8.725 1.00 80.44 86 LEU A N 1
ATOM 672 C CA . LEU A 1 86 ? 2.135 -2.530 7.541 1.00 80.44 86 LEU A CA 1
ATOM 673 C C . LEU A 1 86 ? 2.139 -1.688 6.260 1.00 80.44 86 LEU A C 1
ATOM 675 O O . LEU A 1 86 ? 2.723 -2.090 5.252 1.00 80.44 86 LEU A O 1
ATOM 679 N N . TYR A 1 87 ? 1.552 -0.492 6.309 1.00 77.25 87 TYR A N 1
ATOM 680 C CA . TYR A 1 87 ? 1.542 0.446 5.192 1.00 77.25 87 TYR A CA 1
ATOM 681 C C . TYR A 1 87 ? 2.925 1.014 4.882 1.00 77.25 87 TYR A C 1
ATOM 683 O O . TYR A 1 87 ? 3.273 1.139 3.708 1.00 77.25 87 TYR A O 1
ATOM 691 N N . PHE A 1 88 ? 3.726 1.345 5.897 1.00 79.94 88 PHE A N 1
ATOM 692 C CA . PHE A 1 88 ? 5.090 1.835 5.694 1.00 79.94 88 PHE A CA 1
ATOM 693 C C . PHE A 1 88 ? 5.969 0.776 5.019 1.00 79.94 88 PHE A C 1
ATOM 695 O O . PHE A 1 88 ? 6.677 1.076 4.050 1.00 79.94 88 PHE A O 1
ATOM 702 N N . SER A 1 89 ? 5.868 -0.471 5.486 1.00 85.62 89 SER A N 1
ATOM 703 C CA . SER A 1 89 ? 6.571 -1.612 4.900 1.00 85.62 89 SER A CA 1
ATOM 704 C C . SER A 1 89 ? 6.125 -1.858 3.455 1.00 85.62 89 SER A C 1
ATOM 706 O O . SER A 1 89 ? 6.945 -1.860 2.534 1.00 85.62 89 SER A O 1
ATOM 708 N N . SER A 1 90 ? 4.811 -1.946 3.228 1.00 83.88 90 SER A N 1
ATOM 709 C CA . SER A 1 90 ? 4.243 -2.228 1.904 1.00 83.88 90 SER A CA 1
ATOM 710 C C . SER A 1 90 ? 4.534 -1.118 0.894 1.00 83.88 90 SER A C 1
ATOM 712 O O . SER A 1 90 ? 4.870 -1.400 -0.252 1.00 83.88 90 SER A O 1
ATOM 714 N N . SER A 1 91 ? 4.457 0.152 1.306 1.00 81.62 91 SER A N 1
ATOM 715 C CA . SER A 1 91 ? 4.764 1.303 0.447 1.00 81.62 91 SER A CA 1
ATOM 716 C C . SER A 1 91 ? 6.241 1.335 0.047 1.00 81.62 91 SER A C 1
ATOM 718 O O . SER A 1 91 ? 6.561 1.542 -1.124 1.00 81.62 91 SER A O 1
ATOM 720 N N . SER A 1 92 ? 7.147 1.047 0.989 1.00 84.31 92 SER A N 1
ATOM 721 C CA . SER A 1 92 ? 8.585 0.953 0.703 1.00 84.31 92 SER A CA 1
ATOM 722 C C . SER A 1 92 ? 8.894 -0.188 -0.270 1.00 84.31 92 SER A C 1
ATOM 724 O O . SER A 1 92 ? 9.682 -0.016 -1.203 1.00 84.31 92 SER A O 1
ATOM 726 N N . TYR A 1 93 ? 8.235 -1.335 -0.093 1.00 84.62 93 TYR A N 1
ATOM 727 C CA . TYR A 1 93 ? 8.417 -2.501 -0.952 1.00 84.62 93 TYR A CA 1
ATOM 728 C C . TYR A 1 93 ? 7.849 -2.278 -2.365 1.00 84.62 93 TYR A C 1
ATOM 730 O O . TYR A 1 93 ? 8.530 -2.553 -3.355 1.00 84.62 93 TYR A O 1
ATOM 738 N N . LEU A 1 94 ? 6.658 -1.678 -2.475 1.00 81.75 94 LEU A N 1
ATOM 739 C CA . LEU A 1 94 ? 6.057 -1.283 -3.751 1.00 81.75 94 LEU A CA 1
ATOM 740 C C . LEU A 1 94 ? 6.926 -0.246 -4.484 1.00 81.75 94 LEU A C 1
ATOM 742 O O . LEU A 1 94 ? 7.183 -0.404 -5.675 1.00 81.75 94 LEU A O 1
ATOM 746 N N . ALA A 1 95 ? 7.436 0.776 -3.788 1.00 82.81 95 ALA A N 1
ATOM 747 C CA . ALA A 1 95 ? 8.313 1.788 -4.380 1.00 82.81 95 ALA A CA 1
ATOM 748 C C . ALA A 1 95 ? 9.604 1.172 -4.946 1.00 82.81 95 ALA A C 1
ATOM 750 O O . ALA A 1 95 ? 10.013 1.502 -6.061 1.00 82.81 95 ALA A O 1
ATOM 751 N N . TYR A 1 96 ? 10.212 0.229 -4.221 1.00 83.25 96 TYR A N 1
ATOM 752 C CA . TYR A 1 96 ? 11.378 -0.505 -4.710 1.00 83.25 96 TYR A CA 1
ATOM 753 C C . TYR A 1 96 ? 11.050 -1.342 -5.959 1.00 83.25 96 TYR A C 1
ATOM 755 O O . TYR A 1 96 ? 11.794 -1.307 -6.943 1.00 83.25 96 TYR A O 1
ATOM 763 N N . ALA A 1 97 ? 9.916 -2.049 -5.966 1.00 82.69 97 ALA A N 1
ATOM 764 C CA . ALA A 1 97 ? 9.475 -2.839 -7.116 1.00 82.69 97 ALA A CA 1
ATOM 765 C C . ALA A 1 97 ? 9.172 -1.969 -8.352 1.00 82.69 97 ALA A C 1
ATOM 767 O O . ALA A 1 97 ? 9.533 -2.341 -9.471 1.00 82.69 97 ALA A O 1
ATOM 768 N N . LEU A 1 98 ? 8.569 -0.790 -8.162 1.00 81.25 98 LEU A N 1
ATOM 769 C CA . LEU A 1 98 ? 8.288 0.161 -9.241 1.00 81.25 98 LEU A CA 1
ATOM 770 C C . LEU A 1 98 ? 9.578 0.689 -9.877 1.00 81.25 98 LEU A C 1
ATOM 772 O O . LEU A 1 98 ? 9.711 0.651 -11.100 1.00 81.25 98 LEU A O 1
ATOM 776 N N . VAL A 1 99 ? 10.548 1.123 -9.067 1.00 81.94 99 VAL A N 1
ATOM 777 C CA . VAL A 1 99 ? 11.823 1.667 -9.570 1.00 81.94 99 VAL A CA 1
ATOM 778 C C . VAL A 1 99 ? 12.674 0.594 -10.248 1.00 81.94 99 VAL A C 1
ATOM 780 O O . VAL A 1 99 ? 13.327 0.869 -11.248 1.00 81.94 99 VAL A O 1
ATOM 783 N N . THR A 1 100 ? 12.677 -0.637 -9.738 1.00 79.31 100 THR A N 1
ATOM 784 C CA . THR A 1 100 ? 13.525 -1.702 -10.300 1.00 79.31 100 THR A CA 1
ATOM 785 C C . THR A 1 100 ? 12.921 -2.365 -11.533 1.00 79.31 100 THR A C 1
ATOM 787 O O . THR A 1 100 ? 13.646 -2.646 -12.486 1.00 79.31 100 THR A O 1
ATOM 790 N N . ARG A 1 101 ? 11.608 -2.626 -11.538 1.00 74.25 101 ARG A N 1
ATOM 791 C CA . ARG A 1 101 ? 10.943 -3.370 -12.620 1.00 74.25 101 ARG A CA 1
ATOM 792 C C . ARG A 1 101 ? 10.238 -2.449 -13.603 1.00 74.25 101 ARG A C 1
ATOM 794 O O . ARG A 1 101 ? 10.450 -2.554 -14.806 1.00 74.25 101 ARG A O 1
ATOM 801 N N . LEU A 1 102 ? 9.414 -1.538 -13.095 1.00 73.12 102 LEU A N 1
ATOM 802 C CA . LEU A 1 102 ? 8.473 -0.777 -13.915 1.00 73.12 102 LEU A CA 1
ATOM 803 C C . LEU A 1 102 ? 9.114 0.460 -14.571 1.00 73.12 102 LEU A C 1
ATOM 805 O O . LEU A 1 102 ? 8.678 0.878 -15.640 1.00 73.12 102 LEU A O 1
ATOM 809 N N . TYR A 1 103 ? 10.186 1.005 -13.986 1.00 73.81 103 TYR A N 1
ATOM 810 C CA . TYR A 1 103 ? 10.966 2.101 -14.577 1.00 73.81 103 TYR A CA 1
ATOM 811 C C . TYR A 1 103 ? 11.592 1.715 -15.926 1.00 73.81 103 TYR A C 1
ATOM 813 O O . TYR A 1 103 ? 11.614 2.516 -16.857 1.00 73.81 103 TYR A O 1
ATOM 821 N N . VAL A 1 104 ? 12.060 0.470 -16.061 1.00 69.06 104 VAL A N 1
ATOM 822 C CA . VAL A 1 104 ? 12.669 -0.023 -17.307 1.00 69.06 104 VAL A CA 1
ATOM 823 C C . VAL A 1 104 ? 11.640 -0.079 -18.440 1.00 69.06 104 VAL A C 1
ATOM 825 O O . VAL A 1 104 ? 11.943 0.313 -19.567 1.00 69.06 104 VAL A O 1
ATOM 828 N N . ASP A 1 105 ? 10.415 -0.513 -18.139 1.00 69.12 105 ASP A N 1
ATOM 829 C CA . ASP A 1 105 ? 9.319 -0.573 -19.113 1.00 69.12 105 ASP A CA 1
ATOM 830 C C . ASP A 1 105 ? 8.760 0.824 -19.438 1.00 69.12 105 ASP A C 1
ATOM 832 O O . ASP A 1 105 ? 8.452 1.106 -20.597 1.00 69.12 105 ASP A O 1
ATOM 836 N N . TYR A 1 106 ? 8.724 1.733 -18.455 1.00 67.50 106 TYR A N 1
ATOM 837 C CA . TYR A 1 106 ? 8.335 3.136 -18.652 1.00 67.50 106 TYR A CA 1
ATOM 838 C C . TYR A 1 106 ? 9.233 3.865 -19.664 1.00 67.50 106 TYR A C 1
ATOM 840 O O . TYR A 1 106 ? 8.750 4.654 -20.470 1.00 67.50 106 TYR A O 1
ATOM 848 N N . VAL A 1 107 ? 10.538 3.578 -19.667 1.00 70.75 107 VAL A N 1
ATOM 849 C CA . VAL A 1 107 ? 11.488 4.169 -20.628 1.00 70.75 107 VAL A CA 1
ATOM 850 C C . VAL A 1 107 ? 11.333 3.572 -22.034 1.00 70.75 107 VAL A C 1
ATOM 852 O O . VAL A 1 107 ? 11.690 4.212 -23.023 1.00 70.75 107 VAL A O 1
ATOM 855 N N . ARG A 1 108 ? 10.800 2.349 -22.148 1.00 67.56 108 ARG A N 1
ATOM 856 C CA . ARG A 1 108 ? 10.731 1.606 -23.413 1.00 67.56 108 ARG A CA 1
ATOM 857 C C . ARG A 1 108 ? 9.400 1.794 -24.155 1.00 67.56 108 ARG A C 1
ATOM 859 O O . ARG A 1 108 ? 9.374 1.642 -25.374 1.00 67.56 108 ARG A O 1
ATOM 866 N N . ILE A 1 109 ? 8.314 2.121 -23.450 1.00 69.75 109 ILE A N 1
ATOM 867 C CA . ILE A 1 109 ? 6.961 2.222 -24.016 1.00 69.75 109 ILE A CA 1
ATOM 868 C C . ILE A 1 109 ? 6.440 3.664 -23.862 1.00 69.75 109 ILE A C 1
ATOM 870 O O . ILE A 1 109 ? 6.181 4.097 -22.736 1.00 69.75 109 ILE A O 1
ATOM 874 N N . PRO A 1 110 ? 6.234 4.425 -24.956 1.00 55.09 110 PRO A N 1
ATOM 875 C CA . PRO A 1 110 ? 5.593 5.735 -24.862 1.00 55.09 110 PRO A CA 1
ATOM 876 C C . PRO A 1 110 ? 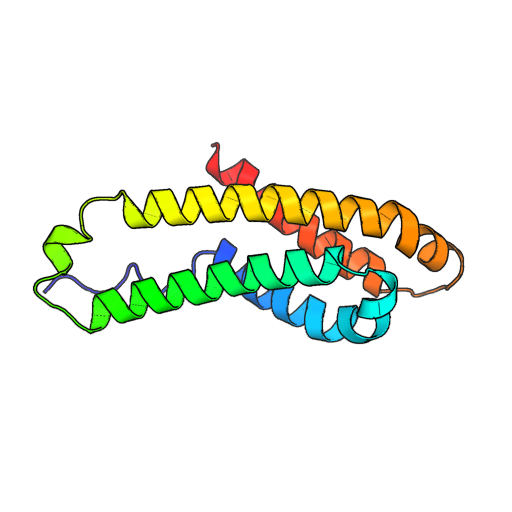4.130 5.580 -24.398 1.00 55.09 110 PRO A C 1
ATOM 878 O O . PRO A 1 110 ? 3.438 4.668 -24.838 1.00 55.09 110 PRO A O 1
ATOM 881 N N . PHE A 1 111 ? 3.658 6.484 -23.525 1.00 59.66 111 PHE A N 1
ATOM 882 C CA . PHE A 1 111 ? 2.307 6.505 -22.915 1.00 59.66 111 PHE A CA 1
ATOM 883 C C . PHE A 1 111 ? 1.998 5.448 -21.835 1.00 59.66 111 PHE A C 1
ATOM 885 O O . PHE A 1 111 ? 0.844 5.066 -21.635 1.00 59.66 111 PHE A O 1
ATOM 892 N N . PHE A 1 112 ? 2.990 5.017 -21.056 1.00 65.12 112 PHE A N 1
ATOM 893 C CA . PHE A 1 112 ? 2.756 4.088 -19.947 1.00 65.12 112 PHE A CA 1
ATOM 894 C C . PHE A 1 112 ? 2.149 4.785 -18.704 1.00 65.12 112 PHE A C 1
ATOM 896 O O . PHE A 1 112 ? 2.860 5.215 -17.797 1.00 65.12 112 PHE A O 1
ATOM 903 N N . GLN A 1 113 ? 0.815 4.905 -18.653 1.00 71.00 113 GLN A N 1
ATOM 904 C CA . GLN A 1 113 ? 0.075 5.605 -17.579 1.00 71.00 113 GLN A CA 1
ATOM 905 C C . GLN A 1 113 ? 0.064 4.874 -16.222 1.00 71.00 113 GLN A C 1
ATOM 907 O O . GLN A 1 113 ? -0.211 5.479 -15.188 1.00 71.00 113 GLN A O 1
ATOM 912 N N . VAL A 1 114 ? 0.418 3.589 -16.200 1.00 72.94 114 VAL A N 1
ATOM 913 C CA . VAL A 1 114 ? 0.410 2.750 -14.990 1.00 72.94 114 VAL A CA 1
ATOM 914 C C . VAL A 1 114 ? 1.498 3.178 -13.996 1.00 72.94 114 VAL A C 1
ATOM 916 O O . VAL A 1 114 ? 1.258 3.232 -12.792 1.00 72.94 114 VAL A O 1
ATOM 919 N N . TYR A 1 115 ? 2.680 3.560 -14.491 1.00 69.06 115 TYR A N 1
ATOM 920 C CA . TYR A 1 115 ? 3.806 3.996 -13.657 1.00 69.06 115 TYR A CA 1
ATOM 921 C C . TYR A 1 115 ? 3.501 5.265 -12.833 1.00 69.06 115 TYR A C 1
ATOM 923 O O . TYR A 1 115 ? 3.667 5.224 -11.610 1.00 69.06 115 TYR A O 1
ATOM 931 N N . PRO A 1 116 ? 3.012 6.379 -13.422 1.00 73.06 116 PRO A N 1
ATOM 932 C CA . PRO A 1 116 ? 2.637 7.561 -12.647 1.00 73.06 116 PRO A CA 1
ATOM 933 C C . PRO A 1 116 ? 1.407 7.327 -11.760 1.00 73.06 116 PRO A C 1
ATOM 935 O O . PRO A 1 116 ? 1.346 7.899 -10.675 1.00 73.06 116 PRO A O 1
ATOM 938 N N . ALA A 1 117 ? 0.467 6.464 -12.162 1.00 74.81 117 ALA A N 1
ATOM 939 C CA . ALA A 1 117 ? -0.714 6.134 -11.363 1.00 74.81 117 ALA A CA 1
ATOM 940 C C . ALA A 1 117 ? -0.342 5.421 -10.048 1.00 74.81 117 ALA A C 1
ATOM 942 O O . ALA A 1 117 ? -0.738 5.865 -8.968 1.00 74.81 117 ALA A O 1
ATOM 943 N N . LEU A 1 118 ? 0.490 4.374 -10.116 1.00 73.75 118 LEU A N 1
ATOM 944 C CA . LEU A 1 118 ? 0.994 3.697 -8.914 1.00 73.75 118 LEU A CA 1
ATOM 945 C C . LEU A 1 118 ? 1.952 4.582 -8.106 1.00 73.75 118 LEU A C 1
ATOM 947 O O . LEU A 1 118 ? 1.941 4.530 -6.875 1.00 73.75 118 LEU A O 1
ATOM 951 N N . THR A 1 119 ? 2.735 5.430 -8.779 1.00 78.81 119 THR A N 1
ATOM 952 C CA . THR A 1 119 ? 3.617 6.391 -8.104 1.00 78.81 119 THR A CA 1
ATOM 953 C C . THR A 1 119 ? 2.827 7.414 -7.292 1.00 78.81 119 THR A C 1
ATOM 955 O O . THR A 1 119 ? 3.155 7.681 -6.136 1.00 78.81 119 THR A O 1
ATOM 958 N N . ALA A 1 120 ? 1.738 7.943 -7.851 1.00 74.69 120 ALA A N 1
ATOM 959 C CA . ALA A 1 120 ? 0.841 8.838 -7.134 1.00 74.69 120 ALA A CA 1
ATOM 960 C C . ALA A 1 120 ? 0.204 8.142 -5.923 1.00 74.69 120 ALA A C 1
ATOM 962 O O . ALA A 1 120 ? 0.178 8.716 -4.838 1.00 74.69 120 ALA A O 1
ATOM 963 N N . ALA A 1 121 ? -0.224 6.886 -6.070 1.00 72.44 121 ALA A N 1
ATOM 964 C CA . ALA A 1 121 ? -0.837 6.113 -4.991 1.00 72.44 121 ALA A CA 1
ATOM 965 C C . ALA A 1 121 ? 0.076 5.968 -3.755 1.00 72.44 121 ALA A C 1
ATOM 967 O O . ALA A 1 121 ? -0.357 6.259 -2.636 1.00 72.44 121 ALA A O 1
ATOM 968 N N . TYR A 1 122 ? 1.349 5.584 -3.930 1.00 72.06 122 TYR A N 1
ATOM 969 C CA . TYR A 1 122 ? 2.251 5.425 -2.779 1.00 72.06 122 TYR A CA 1
ATOM 970 C C . TYR A 1 122 ? 2.722 6.775 -2.198 1.00 72.06 122 TYR A C 1
ATOM 972 O O . TYR A 1 122 ? 2.897 6.895 -0.980 1.00 72.06 122 TYR A O 1
ATOM 980 N N . VAL A 1 123 ? 2.886 7.815 -3.030 1.00 71.62 123 VAL A N 1
ATOM 981 C CA . VAL A 1 123 ? 3.293 9.165 -2.588 1.00 71.62 123 VAL A CA 1
ATOM 982 C C . VAL A 1 123 ? 2.170 9.877 -1.831 1.00 71.62 123 VAL A C 1
ATOM 984 O O . VAL A 1 123 ? 2.417 10.432 -0.757 1.00 71.62 123 VAL A O 1
ATOM 987 N N . SER A 1 124 ? 0.934 9.828 -2.334 1.00 65.00 124 SER A N 1
ATOM 988 C CA . SER A 1 124 ? -0.242 10.406 -1.668 1.00 65.00 124 SER A CA 1
ATOM 989 C C . SER A 1 124 ? -0.470 9.801 -0.285 1.00 65.00 124 SER A C 1
ATOM 991 O O . SER A 1 124 ? -0.871 10.507 0.641 1.00 65.00 124 SER A O 1
ATOM 993 N N . PHE A 1 125 ? -0.153 8.517 -0.112 1.00 62.28 125 PHE A N 1
ATOM 994 C CA . PHE A 1 125 ? -0.254 7.859 1.184 1.00 62.28 125 PHE A CA 1
ATOM 995 C C . PHE A 1 125 ? 0.876 8.272 2.142 1.00 62.28 125 PHE A C 1
ATOM 997 O O . PHE A 1 125 ? 0.617 8.598 3.301 1.00 62.28 125 PHE A O 1
ATOM 1004 N N . LYS A 1 126 ? 2.123 8.358 1.652 1.00 62.03 126 LYS A N 1
ATOM 1005 C CA . LYS A 1 126 ? 3.278 8.840 2.436 1.00 62.03 126 LYS A CA 1
ATOM 1006 C C . LYS A 1 126 ? 3.049 10.246 3.007 1.00 62.03 126 LYS A C 1
ATOM 1008 O O . LYS A 1 126 ? 3.412 10.518 4.150 1.00 62.03 126 LYS A O 1
ATOM 1013 N N . ILE A 1 127 ? 2.444 11.134 2.221 1.00 57.69 127 ILE A N 1
ATOM 1014 C CA . ILE A 1 127 ? 2.152 12.519 2.623 1.00 57.69 127 ILE A CA 1
ATOM 1015 C C . ILE A 1 127 ? 1.126 12.573 3.764 1.00 57.69 127 ILE A C 1
ATOM 1017 O O . ILE A 1 127 ? 1.256 13.402 4.662 1.00 57.69 127 ILE A O 1
ATOM 1021 N N . ASN A 1 128 ? 0.138 11.674 3.770 1.00 55.81 128 ASN A N 1
ATOM 1022 C CA . ASN A 1 128 ? -0.889 11.630 4.813 1.00 55.81 128 ASN A CA 1
ATOM 1023 C C . ASN A 1 128 ? -0.293 11.269 6.187 1.00 55.81 128 ASN A C 1
ATOM 1025 O O . ASN A 1 128 ? -0.664 11.865 7.194 1.00 55.81 128 ASN A O 1
ATOM 1029 N N . LEU A 1 129 ? 0.700 10.373 6.211 1.00 52.34 129 LEU A N 1
ATOM 1030 C CA . LEU A 1 129 ? 1.418 9.987 7.430 1.00 52.34 129 LEU A CA 1
ATOM 1031 C C . LEU A 1 129 ? 2.216 11.159 8.031 1.00 52.34 129 LEU A C 1
ATOM 1033 O O . LEU A 1 129 ? 2.198 11.373 9.237 1.00 52.34 129 LEU A O 1
ATOM 1037 N N . MET A 1 130 ? 2.860 11.969 7.184 1.00 51.31 130 MET A N 1
ATOM 1038 C CA . MET A 1 130 ? 3.617 13.150 7.627 1.00 51.31 130 MET A CA 1
ATOM 1039 C C . MET A 1 130 ? 2.705 14.269 8.166 1.00 51.31 130 MET A C 1
ATOM 1041 O O . MET A 1 130 ? 3.160 15.134 8.907 1.00 51.31 130 MET A O 1
ATOM 1045 N N . SER A 1 131 ? 1.415 14.251 7.814 1.00 42.59 131 SER A N 1
ATOM 1046 C CA . SER A 1 131 ? 0.413 15.176 8.354 1.00 42.59 131 SER A CA 1
ATOM 1047 C C . SER A 1 131 ? -0.180 14.729 9.694 1.00 42.59 131 SER A C 1
ATOM 1049 O O . SER A 1 131 ? -0.830 15.541 10.337 1.00 42.59 131 SER A O 1
ATOM 1051 N N . ILE A 1 132 ? 0.012 13.468 10.096 1.00 46.31 132 ILE A N 1
ATOM 1052 C CA . ILE A 1 132 ? -0.398 12.931 11.406 1.00 46.31 132 ILE A CA 1
ATOM 1053 C C . ILE A 1 132 ? 0.663 13.192 12.489 1.00 46.31 132 ILE A C 1
ATOM 1055 O O . ILE A 1 132 ? 0.336 13.229 13.668 1.00 46.31 132 ILE A O 1
ATOM 1059 N N . GLU A 1 133 ? 1.913 13.430 12.088 1.00 42.59 133 GLU A N 1
ATOM 1060 C CA . GLU A 1 133 ? 3.024 13.833 12.967 1.00 42.59 133 GLU A CA 1
ATOM 1061 C C . GLU A 1 133 ? 3.059 15.352 13.268 1.00 42.59 133 GLU A C 1
ATOM 1063 O O . GLU A 1 133 ? 3.973 15.812 13.952 1.00 42.59 133 GLU A O 1
ATOM 1068 N N . ARG A 1 134 ? 2.105 16.150 12.755 1.00 34.28 134 ARG A N 1
ATOM 1069 C CA . ARG A 1 134 ? 2.002 17.601 13.010 1.00 34.28 134 ARG A CA 1
ATOM 1070 C C . ARG A 1 134 ? 0.721 17.996 13.727 1.00 34.28 134 ARG A C 1
ATOM 1072 O O . ARG A 1 134 ? -0.348 17.469 13.359 1.00 34.28 134 ARG A O 1
#

pLDDT: mean 70.25, std 13.23, range [34.28, 87.81]

Radius of gyration: 17.58 Å; chains: 1; bounding box: 42×29×52 Å

Sequence (134 aa):
MKPIKSVCFPNISQILGIICQFLLLEYGSPYANRLGESYTEFLIAVSYCLISTVLLLACYLLSKNTYILIRSSIYEIAFNIVASILYFSSSSYLAYALVTRLYVDYVRIPFFQVYPALTAAYVSFKINLMSIER

Foldseek 3Di:
DDDPPPLPDDDPLLVLLVVLLVLCVVLVVVCCVQLDVLSVLQNVLSVLVVVLSVVVVVQVPPDPPCCVVVVPPPSVVVSVVVSVVSLVVSLVSSVVSLVPGVVVVPVVDPPSPSSVSVVCSSVVNVVVVVVVVD

Organism: Orchesella cincta (NCBI:txid48709)

Secondary structure (DSSP, 8-state):
----TTTSS--HHHHHHHHHHHHIIIIIGGGHHHHTHHHHHHHHHHHHHHHHHHHHHHHHHH-TTHHHHTTSSHHHHHHHHHHHHHHHHHHHHHHHHIIIIIHHHHHHSTT-THHHHHHHHHHHHHHHHHHH--